Protein AF-A0A0L8IB19-F1 (afdb_monomer)

Nearest PDB structures (foldseek):
  7qiw-assembly1_p  TM=9.892E-01  e=1.006E-06  Solanum lycopersicum
  6zj3-assembly1_L4  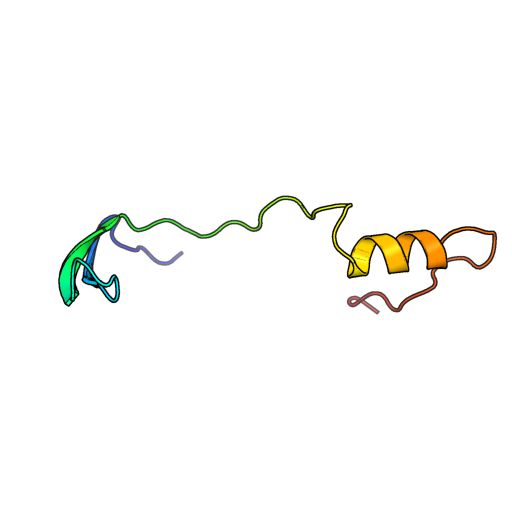TM=9.783E-01  e=6.014E-06  Euglena gracilis
  9axv-assembly1_B0  TM=9.841E-01  e=9.237E-06  Schizosaccharomyces pombe
  8rxx-assembly1_Lp  TM=9.366E-01  e=3.346E-05  Leishmania major strain Friedlin
  5t5h-assembly1_t  TM=9.573E-01  e=2.307E-04  Trypanosoma cruzi

Structure (mmCIF, N/CA/C/O backbone):
data_AF-A0A0L8IB19-F1
#
_entry.id   AF-A0A0L8IB19-F1
#
loop_
_atom_site.group_PDB
_atom_site.id
_atom_site.type_symbol
_atom_site.label_atom_id
_atom_site.label_alt_id
_atom_site.label_comp_id
_atom_site.label_asym_id
_atom_site.label_entity_id
_atom_site.label_seq_id
_atom_site.pdbx_PDB_ins_code
_atom_site.Cartn_x
_atom_site.Cartn_y
_atom_site.Cartn_z
_atom_site.occupancy
_atom_site.B_iso_or_equiv
_atom_site.auth_seq_id
_atom_site.auth_comp_id
_atom_site.auth_asym_id
_atom_site.auth_atom_id
_atom_site.pdbx_PDB_model_num
ATOM 1 N N . MET A 1 1 ? -22.999 -10.242 -8.783 1.00 69.88 1 MET A N 1
ATOM 2 C CA . MET A 1 1 ? -22.595 -9.139 -7.880 1.00 69.88 1 MET A CA 1
ATOM 3 C C . MET A 1 1 ? -22.910 -9.581 -6.457 1.00 69.88 1 MET A C 1
ATOM 5 O O . MET A 1 1 ? -24.057 -9.923 -6.213 1.00 69.88 1 MET A O 1
ATOM 9 N N . VAL A 1 2 ? -21.932 -9.663 -5.552 1.00 86.75 2 VAL A N 1
ATOM 10 C CA . VAL A 1 2 ? -22.198 -10.055 -4.152 1.00 86.75 2 VAL A CA 1
ATOM 11 C C . VAL A 1 2 ? -22.457 -8.809 -3.306 1.00 86.75 2 VAL A C 1
ATOM 13 O O . VAL A 1 2 ? -21.694 -7.848 -3.383 1.00 86.75 2 VAL A O 1
ATOM 16 N N . ASN A 1 3 ? -23.536 -8.803 -2.521 1.00 90.88 3 ASN A N 1
ATOM 17 C CA . ASN A 1 3 ? -23.830 -7.712 -1.592 1.00 90.88 3 ASN A CA 1
ATOM 18 C C . ASN A 1 3 ? -23.079 -7.949 -0.275 1.00 90.88 3 ASN A C 1
ATOM 20 O O . ASN A 1 3 ? -23.265 -8.980 0.368 1.00 90.88 3 ASN A O 1
ATOM 24 N N . VAL A 1 4 ? -22.226 -7.004 0.120 1.00 91.94 4 VAL A N 1
ATOM 25 C CA . VAL A 1 4 ? -21.417 -7.085 1.344 1.00 91.94 4 VAL A CA 1
ATOM 26 C C . VAL A 1 4 ? -21.785 -5.906 2.247 1.00 91.94 4 VAL A C 1
ATOM 28 O O . VAL A 1 4 ? -21.835 -4.771 1.767 1.00 91.94 4 VAL A O 1
ATOM 31 N N . PRO A 1 5 ? -22.031 -6.127 3.553 1.00 95.88 5 PRO A N 1
ATOM 32 C CA . PRO A 1 5 ? -22.377 -5.042 4.460 1.00 95.88 5 PRO A CA 1
ATOM 33 C C . PRO A 1 5 ? -21.231 -4.029 4.574 1.00 95.88 5 PRO A C 1
ATOM 35 O O . PRO A 1 5 ? -20.055 -4.390 4.629 1.00 95.88 5 PRO A O 1
ATOM 38 N N . LYS A 1 6 ? -21.580 -2.739 4.663 1.00 95.31 6 LYS A N 1
ATOM 39 C CA . LYS A 1 6 ? -20.612 -1.630 4.795 1.00 95.31 6 LYS A CA 1
ATOM 40 C C . LYS A 1 6 ? -19.871 -1.633 6.138 1.00 95.31 6 LYS A C 1
ATOM 42 O O . LYS A 1 6 ? -18.857 -0.948 6.280 1.00 95.31 6 LYS A O 1
ATOM 47 N N . THR A 1 7 ? -20.356 -2.396 7.116 1.00 96.62 7 THR A N 1
ATOM 48 C CA . THR A 1 7 ? -19.721 -2.602 8.418 1.00 96.62 7 THR A CA 1
ATOM 49 C C . THR A 1 7 ? -19.732 -4.081 8.801 1.00 96.62 7 THR A C 1
ATOM 51 O O . THR A 1 7 ? -20.648 -4.820 8.448 1.00 96.62 7 THR A O 1
ATOM 54 N N . ARG A 1 8 ? -18.704 -4.540 9.523 1.00 96.69 8 ARG A N 1
ATOM 55 C CA . ARG A 1 8 ? -18.618 -5.924 10.018 1.00 96.69 8 ARG A CA 1
ATOM 56 C C . ARG A 1 8 ? -18.008 -5.969 11.414 1.00 96.69 8 ARG A C 1
ATOM 58 O O . ARG A 1 8 ? -16.966 -5.356 11.649 1.00 96.69 8 ARG A O 1
ATOM 65 N N . ARG A 1 9 ? -18.620 -6.723 12.333 1.00 96.88 9 ARG A N 1
ATOM 66 C CA . ARG A 1 9 ? -18.046 -7.000 13.657 1.00 96.88 9 ARG A CA 1
ATOM 67 C C . ARG A 1 9 ? -17.050 -8.152 13.532 1.00 96.88 9 ARG A C 1
ATOM 69 O O . ARG A 1 9 ? -17.440 -9.271 13.231 1.00 96.88 9 ARG A O 1
ATOM 76 N N . THR A 1 10 ? -15.763 -7.874 13.711 1.00 97.12 10 THR A N 1
ATOM 77 C CA . THR A 1 10 ? -14.698 -8.887 13.619 1.00 97.12 10 THR A CA 1
ATOM 78 C C . THR A 1 10 ? -13.570 -8.572 14.595 1.00 97.12 10 THR A C 1
ATOM 80 O O . THR A 1 10 ? -13.423 -7.434 15.055 1.00 97.12 10 THR A O 1
ATOM 83 N N . PHE A 1 11 ? -12.777 -9.585 14.942 1.00 97.69 11 PHE A N 1
ATOM 84 C CA . PHE A 1 11 ? -11.642 -9.435 15.843 1.00 97.69 11 PHE A CA 1
ATOM 85 C C . PHE A 1 11 ? -10.599 -8.464 15.276 1.00 97.69 11 PHE A C 1
ATOM 87 O O . PHE A 1 11 ? -10.118 -8.636 14.154 1.00 97.69 11 PHE A O 1
ATOM 94 N N . CYS A 1 12 ? -10.227 -7.452 16.061 1.00 97.31 12 CYS A N 1
ATOM 95 C CA . CYS A 1 12 ? -9.140 -6.542 15.728 1.00 97.31 12 CYS A CA 1
ATOM 96 C C . CYS A 1 12 ? -7.817 -7.045 16.324 1.00 97.31 12 CYS A C 1
ATOM 98 O O . CYS A 1 12 ? -7.639 -7.049 17.543 1.00 97.31 12 CYS A O 1
ATOM 100 N N . LYS A 1 13 ? -6.859 -7.398 15.455 1.00 96.81 13 LYS A N 1
ATOM 101 C CA . LYS A 1 13 ? -5.508 -7.860 15.838 1.00 96.81 13 LYS A CA 1
ATOM 102 C C . LYS A 1 13 ? -4.567 -6.731 16.294 1.00 96.81 13 LYS A C 1
ATOM 104 O O . LYS A 1 13 ? -3.426 -6.993 16.662 1.00 96.81 1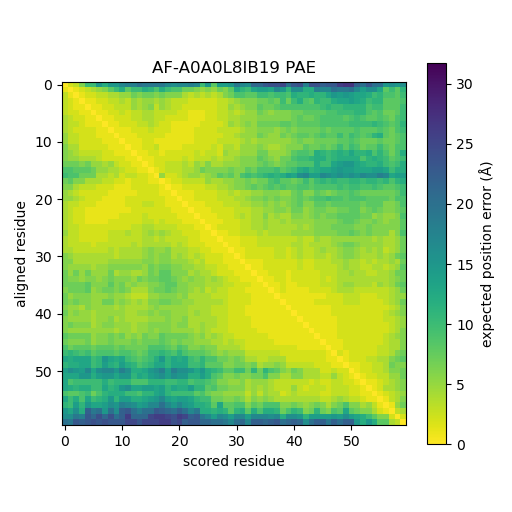3 LYS A O 1
ATOM 109 N N . GLY A 1 14 ? -5.018 -5.474 16.266 1.00 95.94 14 GLY A N 1
ATOM 110 C CA . GLY A 1 14 ? -4.224 -4.333 16.719 1.00 95.94 14 GLY A CA 1
ATOM 111 C C . GLY A 1 14 ? -3.872 -4.443 18.204 1.00 95.94 14 GLY A C 1
ATOM 112 O O . GLY A 1 14 ? -4.724 -4.810 19.016 1.00 95.94 14 GLY A O 1
ATOM 113 N N . LYS A 1 15 ? -2.633 -4.077 18.568 1.00 96.00 15 LYS A N 1
ATOM 114 C CA . LYS A 1 15 ? -2.110 -4.187 19.946 1.00 96.00 15 LYS A CA 1
ATOM 115 C C . LYS A 1 15 ? -3.016 -3.517 20.993 1.00 96.00 15 LYS A C 1
ATOM 117 O O . LYS A 1 15 ? -3.141 -4.037 22.091 1.00 96.00 15 LYS A O 1
ATOM 122 N N . LYS A 1 16 ? -3.670 -2.405 20.628 1.00 95.38 16 LYS A N 1
ATOM 123 C CA . LYS A 1 16 ? -4.575 -1.626 21.495 1.00 95.38 16 LYS A CA 1
ATOM 124 C C . LYS A 1 16 ? -6.021 -2.142 21.535 1.00 95.38 16 LYS A C 1
ATOM 126 O O . LYS A 1 16 ? -6.778 -1.738 22.407 1.00 95.38 16 LYS A O 1
ATOM 131 N N . CYS A 1 17 ? -6.435 -2.981 20.584 1.00 94.75 17 CYS A N 1
ATOM 132 C CA . CYS A 1 17 ? -7.834 -3.390 20.453 1.00 94.75 17 CYS A CA 1
ATOM 133 C C . CYS A 1 17 ? -8.074 -4.783 21.035 1.00 94.75 17 CYS A C 1
ATOM 135 O O . CYS A 1 17 ? -8.929 -4.905 21.903 1.00 94.75 17 CYS A O 1
ATOM 137 N N . ARG A 1 18 ? -7.350 -5.807 20.543 1.00 94.56 18 ARG A N 1
ATOM 138 C CA . ARG A 1 18 ? -7.429 -7.232 20.949 1.00 94.56 18 ARG A CA 1
ATOM 139 C C . ARG A 1 18 ? -8.842 -7.733 21.314 1.00 94.56 18 ARG A C 1
ATOM 141 O O . ARG A 1 18 ? -9.012 -8.536 22.224 1.00 94.56 18 ARG A O 1
ATOM 148 N N . LYS A 1 19 ? -9.868 -7.256 20.605 1.00 97.12 19 LYS A N 1
ATOM 149 C CA . LYS A 1 19 ? -11.285 -7.571 20.844 1.00 97.12 19 LYS A CA 1
ATOM 150 C C . LYS A 1 19 ? -12.092 -7.446 19.556 1.00 97.12 19 LYS A C 1
ATOM 152 O O . LYS A 1 19 ? -11.616 -6.879 18.570 1.00 97.12 19 LYS A O 1
ATOM 157 N N . HIS A 1 20 ? -13.314 -7.972 19.560 1.00 97.69 20 HIS A N 1
ATOM 158 C CA . HIS A 1 20 ? -14.254 -7.813 18.450 1.00 97.69 20 HIS A CA 1
ATOM 159 C C . HIS A 1 20 ? -14.812 -6.389 18.418 1.00 97.69 20 HIS A C 1
ATOM 161 O O . HIS A 1 20 ? -15.512 -5.969 19.339 1.00 97.69 20 HIS A O 1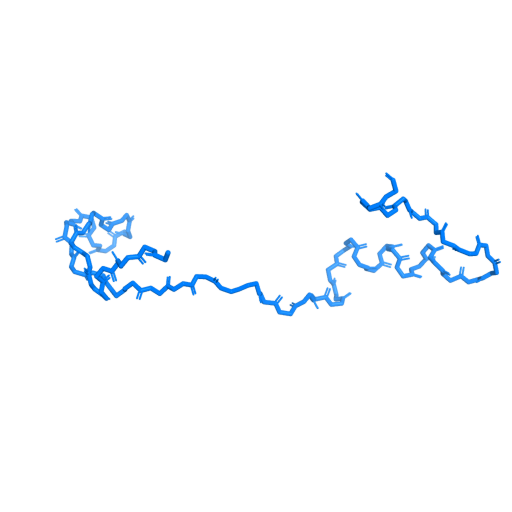
ATOM 167 N N . THR A 1 21 ? -14.528 -5.663 17.341 1.00 96.75 21 THR A N 1
ATOM 168 C CA . THR A 1 21 ? -14.977 -4.281 17.123 1.00 96.75 21 THR A CA 1
ATOM 169 C C . THR A 1 21 ? -15.722 -4.170 15.796 1.00 96.75 21 THR A C 1
ATOM 171 O O . THR A 1 21 ? -15.621 -5.057 14.946 1.00 96.75 21 THR A O 1
ATOM 174 N N . LEU A 1 22 ? -16.495 -3.098 15.616 1.00 97.56 22 LEU A N 1
ATOM 175 C CA . LEU A 1 22 ? -17.085 -2.755 14.322 1.00 97.56 22 LEU A CA 1
ATOM 176 C C . LEU A 1 22 ? -16.002 -2.190 13.395 1.00 97.56 22 LEU A C 1
ATOM 178 O O . LEU A 1 22 ? -15.255 -1.299 13.793 1.00 97.56 22 LEU A O 1
ATOM 182 N N . HIS A 1 23 ? -15.929 -2.699 12.165 1.00 96.81 23 HIS A N 1
ATOM 183 C CA . HIS A 1 23 ? -15.003 -2.237 11.127 1.00 96.81 23 HIS A CA 1
ATOM 184 C C . HIS A 1 23 ? -15.774 -1.746 9.914 1.00 96.81 23 HIS A C 1
ATOM 186 O O . HIS A 1 23 ? -16.733 -2.394 9.498 1.00 96.81 23 HIS A O 1
ATOM 192 N N . LYS A 1 24 ? -15.326 -0.639 9.319 1.00 97.19 24 LYS A N 1
ATOM 193 C CA . LYS A 1 24 ? -15.812 -0.187 8.014 1.00 97.19 24 LYS A CA 1
ATOM 194 C C . LYS A 1 24 ? -15.233 -1.091 6.928 1.00 97.19 24 LYS A C 1
ATOM 196 O O . LYS A 1 24 ? -14.029 -1.332 6.902 1.00 97.19 24 LYS A O 1
ATOM 201 N N . VAL A 1 25 ? -16.088 -1.579 6.040 1.00 96.62 25 VAL A N 1
ATOM 202 C CA . VAL A 1 25 ? -15.700 -2.442 4.923 1.00 96.62 25 VAL A CA 1
ATOM 203 C C . VAL A 1 25 ? -15.549 -1.588 3.669 1.00 96.62 25 VAL A C 1
ATOM 205 O O . VAL A 1 25 ? -16.418 -0.777 3.345 1.00 96.62 25 VAL A O 1
ATOM 208 N N . SER A 1 26 ? -14.437 -1.766 2.962 1.00 95.19 26 SER A N 1
ATOM 209 C CA . SER A 1 26 ? -14.179 -1.165 1.656 1.00 95.19 26 SER A CA 1
ATOM 210 C C . SER A 1 26 ? -13.601 -2.208 0.706 1.00 95.19 26 SER A C 1
ATOM 212 O O . SER A 1 26 ? -12.937 -3.158 1.124 1.00 95.19 26 SER A O 1
ATOM 214 N N . HIS A 1 27 ? -13.853 -2.029 -0.588 1.00 94.69 27 HIS A N 1
ATOM 215 C CA . HIS A 1 27 ? -13.171 -2.809 -1.610 1.00 94.69 27 HIS A CA 1
ATOM 216 C C . HIS A 1 27 ? -11.750 -2.283 -1.784 1.00 94.69 27 HIS A C 1
ATOM 218 O O . HIS A 1 27 ? -11.535 -1.080 -1.950 1.00 94.69 27 HIS A O 1
ATOM 224 N N . TYR A 1 28 ? -10.785 -3.197 -1.770 1.00 95.25 28 TYR A N 1
ATOM 225 C CA . TYR A 1 28 ? -9.414 -2.876 -2.128 1.00 95.25 28 TYR A CA 1
ATOM 226 C C . TYR A 1 28 ? -9.334 -2.490 -3.609 1.00 95.25 28 TYR A C 1
ATOM 228 O O . TYR A 1 28 ? -9.933 -3.140 -4.467 1.00 95.25 28 TYR A O 1
ATOM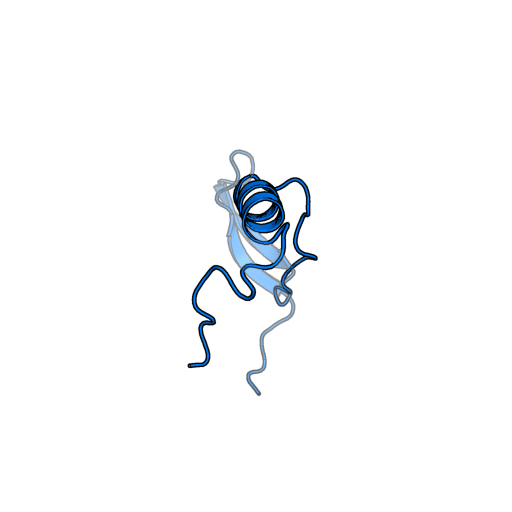 236 N N . LYS A 1 29 ? -8.560 -1.445 -3.899 1.00 96.00 29 LYS A N 1
ATOM 237 C CA . LYS A 1 29 ? -8.136 -1.085 -5.250 1.00 96.00 29 LYS A CA 1
ATOM 238 C C . LYS A 1 29 ? -6.617 -1.040 -5.265 1.00 96.00 29 LYS A C 1
ATOM 240 O O . LYS A 1 29 ? -6.013 -0.508 -4.333 1.00 96.00 29 LYS A O 1
ATOM 245 N N . ALA A 1 30 ? -6.012 -1.591 -6.313 1.00 95.94 30 ALA A N 1
ATOM 246 C CA . ALA A 1 30 ? -4.572 -1.505 -6.487 1.00 95.94 30 ALA A CA 1
ATOM 247 C C . ALA A 1 30 ? -4.144 -0.033 -6.585 1.00 95.94 30 ALA A C 1
ATOM 249 O O . ALA A 1 30 ? -4.766 0.759 -7.294 1.00 95.94 30 ALA A O 1
ATOM 250 N N . GLY A 1 31 ? -3.098 0.330 -5.843 1.00 95.25 31 GLY A N 1
ATOM 251 C CA . GLY A 1 31 ? -2.487 1.651 -5.942 1.00 95.25 31 GLY A CA 1
ATOM 252 C C . GLY A 1 31 ? -1.698 1.810 -7.242 1.00 95.25 31 GLY A C 1
ATOM 253 O O . GLY A 1 31 ? -1.379 0.831 -7.919 1.00 95.25 31 GLY A O 1
ATOM 254 N N . LYS A 1 32 ? -1.334 3.053 -7.571 1.00 96.44 32 LYS A N 1
ATOM 255 C CA . LYS A 1 32 ? -0.426 3.335 -8.690 1.00 96.44 32 LYS A CA 1
ATOM 256 C C . LYS A 1 32 ? 0.917 2.635 -8.456 1.00 96.44 32 LYS A C 1
ATOM 258 O O . LYS A 1 32 ? 1.471 2.703 -7.359 1.00 96.44 32 LYS A O 1
ATOM 263 N N . ALA A 1 33 ? 1.453 1.993 -9.491 1.00 95.38 33 ALA A N 1
ATOM 264 C CA . ALA A 1 33 ? 2.772 1.377 -9.420 1.00 95.38 33 ALA A CA 1
ATOM 265 C C . ALA A 1 33 ? 3.855 2.441 -9.167 1.00 95.38 33 ALA A C 1
ATOM 267 O O . ALA A 1 33 ? 3.904 3.468 -9.845 1.00 95.38 33 ALA A O 1
ATOM 268 N N . SER A 1 34 ? 4.725 2.189 -8.187 1.00 96.81 34 SER A N 1
ATOM 269 C CA . SER A 1 34 ? 5.835 3.086 -7.862 1.00 96.81 34 SER A CA 1
ATOM 270 C C . SER A 1 34 ? 7.009 2.896 -8.826 1.00 96.81 34 SER A C 1
ATOM 272 O O . SER A 1 34 ? 7.461 1.770 -9.041 1.00 96.81 34 SER A O 1
ATOM 274 N N . LEU A 1 35 ? 7.547 4.002 -9.350 1.00 95.81 35 LEU A N 1
ATOM 275 C CA . LEU A 1 35 ? 8.729 4.000 -10.223 1.00 95.81 35 LEU A CA 1
ATOM 276 C C . LEU A 1 35 ? 10.034 3.742 -9.455 1.00 95.81 35 LEU A C 1
ATOM 278 O O . LEU A 1 35 ? 10.972 3.166 -9.997 1.00 95.81 35 LEU A O 1
ATOM 282 N N . CYS A 1 36 ? 10.099 4.116 -8.174 1.00 95.56 36 CYS A N 1
ATOM 283 C CA . CYS A 1 36 ? 11.312 3.949 -7.368 1.00 95.56 36 CYS A CA 1
ATOM 284 C C . CYS A 1 36 ? 11.483 2.527 -6.804 1.00 95.56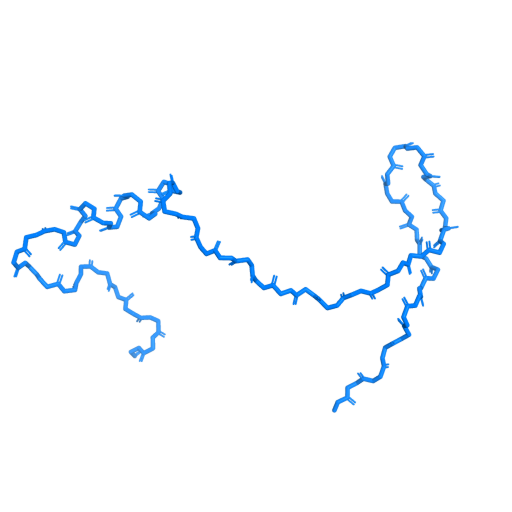 36 CYS A C 1
ATOM 286 O O . CYS A 1 36 ? 12.543 2.196 -6.254 1.00 95.56 36 CYS A O 1
ATOM 288 N N . ALA A 1 37 ? 10.476 1.661 -6.973 1.00 97.25 37 ALA A N 1
ATOM 289 C CA . ALA A 1 37 ? 10.553 0.259 -6.587 1.00 97.25 37 ALA A CA 1
ATOM 290 C C . ALA A 1 37 ? 11.764 -0.418 -7.252 1.00 97.25 37 ALA A C 1
ATOM 292 O O . ALA A 1 37 ? 12.016 -0.245 -8.444 1.00 97.25 37 ALA A O 1
ATOM 293 N N . GLN A 1 38 ? 12.514 -1.221 -6.491 1.00 98.00 38 GLN A N 1
ATOM 294 C CA . GLN A 1 38 ? 13.745 -1.859 -6.978 1.00 98.00 38 GLN A CA 1
ATOM 295 C C . GLN A 1 38 ? 13.516 -2.675 -8.262 1.00 98.00 38 GLN A C 1
ATOM 297 O O . GLN A 1 38 ? 14.339 -2.632 -9.176 1.00 98.00 38 GLN A O 1
ATOM 302 N N . GLY A 1 39 ? 12.385 -3.385 -8.344 1.00 96.19 39 GLY A N 1
ATOM 303 C CA . GLY A 1 39 ? 12.002 -4.148 -9.531 1.00 96.19 39 GLY A CA 1
ATOM 304 C C . GLY A 1 39 ? 11.808 -3.267 -10.766 1.00 96.19 39 GLY A C 1
ATOM 305 O O . GLY A 1 39 ? 12.340 -3.600 -11.821 1.00 96.19 39 GLY A O 1
ATOM 306 N N . LYS A 1 40 ? 11.129 -2.121 -10.620 1.00 96.94 40 LYS A N 1
ATOM 307 C CA . LYS A 1 40 ? 10.895 -1.177 -11.721 1.00 96.94 40 LYS A CA 1
ATOM 308 C C . LYS A 1 40 ? 12.198 -0.522 -12.177 1.00 96.94 40 LYS A C 1
ATOM 310 O O . LYS A 1 40 ? 12.518 -0.612 -13.351 1.00 96.94 40 LYS A O 1
ATOM 315 N N . ARG A 1 41 ? 13.034 -0.040 -11.249 1.00 97.31 41 ARG A N 1
ATOM 316 C CA . ARG A 1 41 ? 14.368 0.508 -11.579 1.00 97.31 41 ARG A CA 1
ATOM 317 C C . ARG A 1 41 ? 15.248 -0.479 -12.349 1.00 97.31 41 ARG A C 1
ATOM 319 O O . ARG A 1 41 ? 15.932 -0.104 -13.296 1.00 97.31 41 ARG A O 1
ATOM 326 N N . ARG A 1 42 ? 15.244 -1.754 -11.943 1.00 97.12 42 ARG A N 1
ATOM 327 C CA . ARG A 1 42 ? 15.976 -2.816 -12.651 1.00 97.12 42 ARG A CA 1
ATOM 328 C C . ARG A 1 42 ? 15.408 -3.050 -14.050 1.00 97.12 42 ARG A C 1
ATOM 330 O O . ARG A 1 42 ? 16.188 -3.293 -14.964 1.00 97.12 42 ARG A O 1
ATOM 337 N N . TYR A 1 43 ? 14.085 -3.038 -14.182 1.00 95.19 43 TYR A N 1
ATOM 338 C CA . TYR A 1 43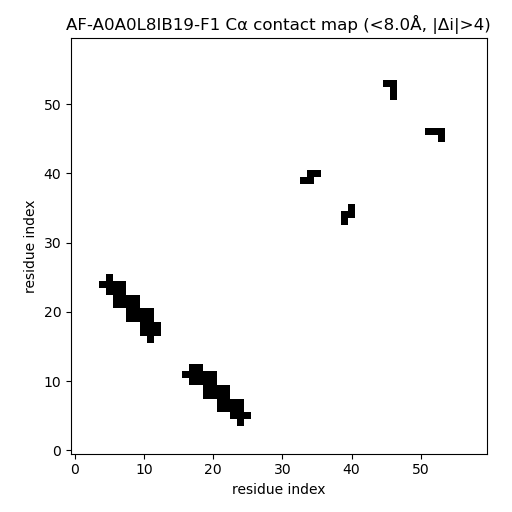 ? 13.390 -3.257 -15.443 1.00 95.19 43 TYR A CA 1
ATOM 339 C C . TYR A 1 43 ? 13.668 -2.126 -16.436 1.00 95.19 43 TYR A C 1
ATOM 341 O O . TYR A 1 43 ? 14.139 -2.410 -17.528 1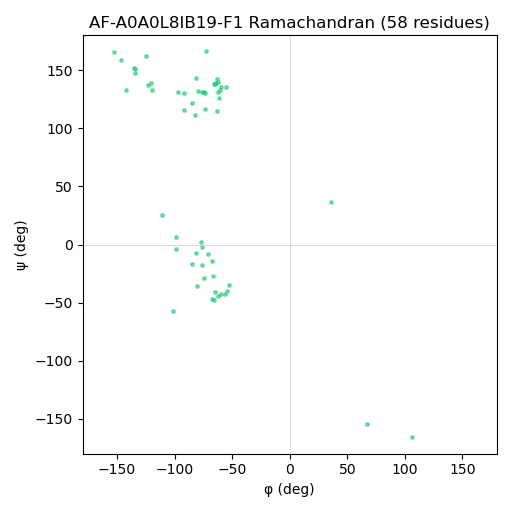.00 95.19 43 TYR A O 1
ATOM 349 N N . ASP A 1 44 ? 13.556 -0.872 -15.999 1.00 94.75 44 ASP A N 1
ATOM 350 C CA . ASP A 1 44 ? 13.835 0.314 -16.822 1.00 94.75 44 ASP A CA 1
ATOM 351 C C . ASP A 1 44 ? 15.277 0.323 -17.339 1.00 94.75 44 ASP A C 1
ATOM 353 O O . ASP A 1 44 ? 15.526 0.551 -18.518 1.00 94.75 44 ASP A O 1
ATOM 357 N N . ARG A 1 45 ? 16.241 -0.027 -16.476 1.00 95.12 45 ARG A N 1
ATOM 358 C CA . ARG A 1 45 ? 17.649 -0.180 -16.877 1.00 95.12 45 ARG A CA 1
ATOM 359 C C . ARG A 1 45 ? 17.875 -1.351 -17.838 1.00 95.12 45 ARG A C 1
ATOM 361 O O . ARG A 1 45 ? 18.854 -1.352 -18.569 1.00 95.12 45 ARG A O 1
ATOM 368 N N . LYS A 1 46 ? 17.035 -2.389 -17.792 1.00 94.69 46 LYS A N 1
ATOM 369 C CA . LYS A 1 46 ? 17.146 -3.528 -18.710 1.00 94.69 46 LYS A CA 1
ATOM 370 C C . LYS A 1 46 ? 16.526 -3.202 -20.069 1.00 94.69 46 LYS A C 1
ATOM 372 O O . LYS A 1 46 ? 17.042 -3.667 -21.072 1.00 94.69 46 LYS A O 1
ATOM 377 N N . GLU A 1 47 ? 15.441 -2.434 -20.090 1.00 94.44 47 GLU A N 1
ATOM 378 C CA . GLU A 1 47 ? 14.740 -2.021 -21.312 1.00 94.44 47 GLU A CA 1
ATOM 379 C C . GLU A 1 47 ? 15.449 -0.915 -22.097 1.00 94.44 47 GLU A C 1
ATOM 381 O O . GLU A 1 47 ? 15.158 -0.735 -23.274 1.00 94.44 47 GLU A O 1
ATOM 386 N N . SER A 1 48 ? 16.380 -0.179 -21.488 1.00 92.62 48 SER A N 1
ATOM 387 C CA . SER A 1 48 ? 17.144 0.845 -22.204 1.00 92.62 48 SER A CA 1
ATOM 388 C C . SER A 1 48 ? 18.014 0.245 -23.317 1.00 92.62 48 SER A C 1
ATOM 390 O O . SER A 1 48 ? 18.692 -0.760 -23.102 1.00 92.62 48 SER A O 1
ATOM 392 N N . GLY A 1 49 ? 18.062 0.912 -24.473 1.00 93.12 49 GLY A N 1
ATOM 393 C CA . GLY A 1 49 ? 18.818 0.484 -25.654 1.00 93.12 49 GLY A CA 1
ATOM 394 C C . GLY A 1 49 ? 17.911 -0.062 -26.760 1.00 93.12 49 GLY A C 1
ATOM 395 O O . GLY A 1 49 ? 16.702 0.138 -26.739 1.00 93.12 49 GLY A O 1
ATOM 396 N N . TYR A 1 50 ? 18.492 -0.750 -27.743 1.00 92.88 50 TYR A N 1
ATOM 397 C CA . TYR A 1 50 ? 17.778 -1.195 -28.954 1.00 92.88 50 TYR A CA 1
ATOM 398 C C . TYR A 1 50 ? 17.323 -2.666 -28.913 1.00 92.88 50 TYR A C 1
ATOM 400 O O . TYR A 1 50 ? 16.828 -3.190 -29.903 1.00 92.88 50 TYR A O 1
ATOM 408 N N . GLY A 1 51 ? 17.485 -3.349 -27.774 1.00 90.94 51 GLY A N 1
ATOM 409 C CA . GLY A 1 51 ? 17.236 -4.793 -27.630 1.00 90.94 51 GLY A CA 1
ATOM 410 C C . GLY A 1 51 ? 15.764 -5.216 -27.529 1.00 90.94 51 GLY A C 1
ATOM 411 O O . GLY A 1 51 ? 15.493 -6.401 -27.346 1.00 90.94 51 GLY A O 1
ATOM 412 N N . GLY A 1 52 ? 14.818 -4.276 -27.620 1.00 90.25 52 GLY A N 1
ATOM 413 C CA . GLY A 1 52 ? 13.382 -4.553 -27.541 1.00 90.25 52 GLY A CA 1
ATOM 414 C C . GLY A 1 52 ? 12.913 -5.044 -26.164 1.00 90.25 52 GLY A C 1
ATOM 415 O O . GLY A 1 52 ? 13.511 -4.751 -25.129 1.00 90.25 52 GLY A O 1
ATOM 416 N N . GLN A 1 53 ? 11.803 -5.786 -26.146 1.00 90.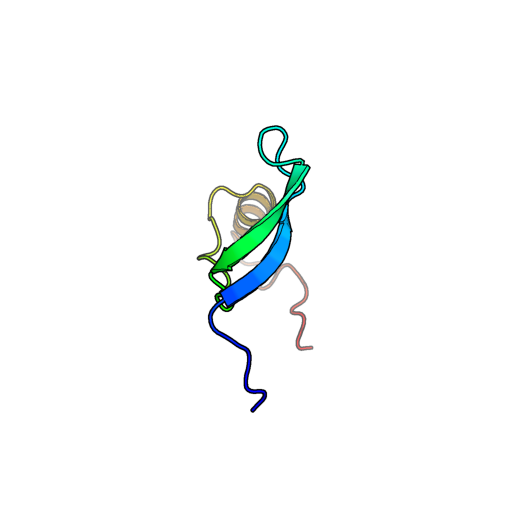00 53 GLN A N 1
ATOM 417 C CA . GLN A 1 53 ? 11.168 -6.294 -24.926 1.00 90.00 53 GLN A CA 1
ATOM 418 C C . GLN A 1 53 ? 12.089 -7.274 -24.175 1.00 90.00 53 GLN A C 1
ATOM 420 O O . GLN A 1 53 ? 12.361 -8.378 -24.642 1.00 90.00 53 GLN A O 1
ATOM 425 N N . THR A 1 54 ? 12.537 -6.915 -22.966 1.00 88.75 54 THR A N 1
ATOM 426 C CA . THR A 1 54 ? 13.582 -7.689 -22.258 1.00 88.75 54 THR A CA 1
ATOM 427 C C . THR A 1 54 ? 13.076 -8.671 -21.196 1.00 88.75 54 THR A C 1
ATOM 429 O O . THR A 1 54 ? 13.881 -9.400 -20.589 1.00 88.75 54 THR A O 1
ATOM 432 N N . LYS A 1 55 ? 11.766 -8.705 -20.920 1.00 88.81 55 LYS A N 1
ATOM 433 C CA . LYS A 1 55 ? 11.124 -9.686 -20.024 1.00 88.81 55 LYS A CA 1
ATOM 434 C C . LYS A 1 55 ? 9.829 -10.228 -20.636 1.00 88.81 55 LYS A C 1
ATOM 436 O O . LYS A 1 55 ? 9.177 -9.507 -21.380 1.00 88.81 55 LYS A O 1
ATOM 441 N N . PRO A 1 56 ? 9.431 -11.466 -20.303 1.00 88.38 56 PRO A N 1
ATOM 442 C CA . PRO A 1 56 ? 8.188 -12.039 -20.801 1.00 88.38 56 PRO A CA 1
ATOM 443 C C . PRO A 1 56 ? 6.969 -11.276 -20.277 1.00 88.38 56 PRO A C 1
ATOM 445 O O . PRO A 1 56 ? 6.893 -10.927 -19.094 1.00 88.38 56 PRO A O 1
ATOM 448 N N . ASN A 1 57 ? 6.004 -11.063 -21.167 1.00 85.69 57 ASN A N 1
ATOM 449 C CA . ASN A 1 57 ? 4.680 -10.576 -20.809 1.00 85.69 57 ASN A CA 1
ATOM 450 C C . ASN A 1 57 ? 3.842 -11.754 -20.312 1.00 85.69 57 ASN A C 1
ATOM 452 O O . ASN A 1 57 ? 3.943 -12.8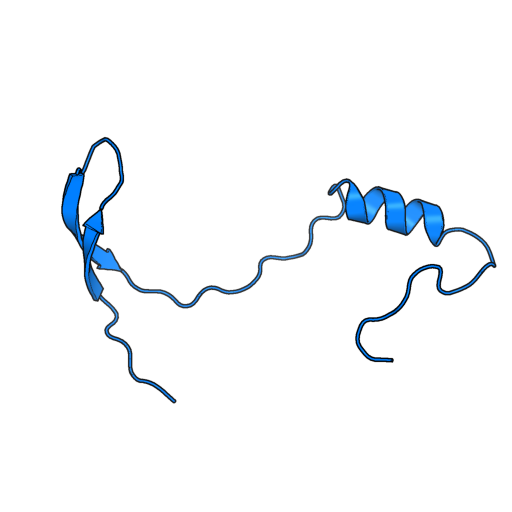58 -20.830 1.00 85.69 57 ASN A O 1
ATOM 456 N N . LYS A 1 58 ? 2.995 -11.523 -19.309 1.00 77.50 58 LYS A N 1
ATOM 457 C CA . LYS A 1 58 ? 2.158 -12.584 -18.723 1.00 77.50 58 LYS A CA 1
ATOM 458 C C . LYS A 1 58 ? 1.024 -13.075 -19.636 1.00 77.50 58 LYS A C 1
ATOM 460 O O . LYS A 1 58 ? 0.362 -14.034 -19.276 1.00 77.50 58 LYS A O 1
ATOM 465 N N . ASN A 1 59 ? 0.798 -12.409 -20.767 1.00 65.81 59 ASN A N 1
ATOM 466 C CA . ASN A 1 59 ? -0.323 -12.662 -21.676 1.00 65.81 59 ASN A CA 1
ATOM 467 C C . ASN A 1 59 ? 0.135 -13.277 -23.016 1.00 65.81 59 ASN A C 1
ATOM 469 O O . ASN A 1 59 ? -0.513 -13.033 -24.030 1.00 65.81 59 ASN A O 1
ATOM 473 N N . GLY A 1 60 ? 1.281 -13.965 -23.032 1.00 48.38 60 GLY A N 1
ATOM 474 C CA . GLY A 1 60 ? 1.752 -14.743 -24.183 1.00 48.38 60 GLY A CA 1
ATOM 475 C C . GLY A 1 60 ? 1.285 -16.183 -24.086 1.00 48.38 60 GLY A C 1
ATOM 476 O O . GLY A 1 60 ? 1.438 -16.741 -22.976 1.00 48.38 60 GLY A O 1
#

Organism: Octopus bimaculoides (NCBI:txid37653)

Radius of gyration: 20.9 Å; Cα contacts (8 Å, |Δi|>4): 39; chains: 1; bounding box: 43×19×50 Å

InterPro domains:
  IPR000552 Large ribosomal subunit protein eL42 [PF00935] (19-58)
  IPR000552 Large ribosomal subunit protein eL42 [PTHR10369] (1-56)
  IPR011332 Zinc-binding ribosomal protein [SSF57829] (2-58)
  IPR053708 Eukaryotic Ribosomal Large Subunit eL42 [G3DSA:3.10.450.80] (1-60)

Secondary structure (DSSP, 8-state):
-----SEEEEE--STTT-SEEEEE-----PPPPPTTSHHHHHHHHHH-SSS---S--TT-

pLDDT: mean 92.81, std 8.32, range [48.38, 98.0]

Foldseek 3Di:
DDDDDQKDFDADPDPVGRGTDIDGDDDDDDDDDDCPPPVNVVLVVQCPDDPHRRDDDPPD

Mean predicted aligned error: 5.97 Å

Sequence (60 aa):
MVNVPKTRRTFCKGKKCRKHTLHKVSHYKAGKASLCAQGKRRYDRKESGYGGQTKPNKNG

Solvent-accessible surface area (backbone atoms only — not comparable to full-atom values): 4208 Å² total; per-residue (Å²): 136,85,90,73,68,62,57,48,79,43,76,36,87,50,92,89,59,73,39,74,40,82,38,81,54,77,85,88,71,88,71,84,85,63,69,84,39,70,69,45,49,53,47,55,65,59,45,58,75,90,81,54,85,77,67,89,66,94,86,116